Protein AF-A0A9D9G3R8-F1 (afdb_monomer_lite)

Foldseek 3Di:
DVVVVVVVVVVVVVVPVQVWAWAKEKEFADPPQQWKKKQFPPVSPQPIDIWGDDPRMTIDTDTGGNPGFKIWIGRPVCVVDPNLQLIKMATRHHFYKYAYSPVQDIDRTPDMDRVVVVVVVVVVVVVVVVPDD

Structure (mmCIF, N/CA/C/O backbone):
data_AF-A0A9D9G3R8-F1
#
_entry.id   AF-A0A9D9G3R8-F1
#
loop_
_atom_site.group_PDB
_atom_site.id
_atom_site.type_symbol
_atom_site.label_atom_id
_atom_site.label_alt_id
_atom_site.label_comp_id
_atom_site.label_asym_id
_atom_site.label_entity_id
_atom_site.label_seq_id
_atom_site.pdbx_PDB_ins_code
_atom_site.Cartn_x
_atom_site.Cartn_y
_atom_site.Cartn_z
_atom_site.occupancy
_atom_site.B_iso_or_equiv
_atom_site.auth_seq_id
_atom_site.auth_comp_id
_atom_site.auth_asym_id
_atom_site.auth_atom_id
_atom_site.pdbx_PDB_model_num
ATOM 1 N N . MET A 1 1 ? 11.534 -1.534 -51.361 1.00 48.97 1 MET A N 1
ATOM 2 C CA . MET A 1 1 ? 11.391 -0.443 -50.365 1.00 48.97 1 MET A CA 1
ATOM 3 C C . MET A 1 1 ? 10.245 -0.657 -49.366 1.00 48.97 1 MET A C 1
ATOM 5 O O . MET A 1 1 ? 10.495 -0.525 -48.179 1.00 48.97 1 MET A O 1
ATOM 9 N N . LYS A 1 2 ? 9.030 -1.073 -49.773 1.00 51.34 2 LYS A N 1
ATOM 10 C CA . LYS A 1 2 ? 7.887 -1.283 -48.845 1.00 51.34 2 LYS A CA 1
ATOM 11 C C . LYS A 1 2 ? 8.112 -2.339 -47.738 1.00 51.34 2 LYS A C 1
ATOM 13 O O . LYS A 1 2 ? 7.631 -2.165 -46.628 1.00 51.34 2 LYS A O 1
ATOM 18 N N . LYS A 1 3 ? 8.870 -3.411 -48.016 1.00 50.06 3 LYS A N 1
ATOM 19 C CA . LYS A 1 3 ? 9.124 -4.502 -47.050 1.00 50.06 3 LYS A CA 1
ATOM 20 C C . LYS A 1 3 ? 10.068 -4.111 -45.901 1.00 50.06 3 LYS A C 1
ATOM 22 O O . LYS A 1 3 ? 9.877 -4.582 -44.790 1.00 50.06 3 LYS A O 1
ATOM 27 N N . GLN A 1 4 ? 11.048 -3.238 -46.147 1.00 54.78 4 GLN A N 1
ATOM 28 C CA . GLN A 1 4 ? 12.002 -2.825 -45.108 1.00 54.78 4 GLN A CA 1
ATOM 29 C C . GLN A 1 4 ? 11.411 -1.804 -44.132 1.00 54.78 4 GLN A C 1
ATOM 31 O O . GLN A 1 4 ? 11.718 -1.863 -42.947 1.00 54.78 4 GLN A O 1
ATOM 36 N N . LEU A 1 5 ? 10.484 -0.956 -44.594 1.00 54.72 5 LEU A N 1
ATOM 37 C CA . LEU A 1 5 ? 9.725 -0.067 -43.710 1.00 54.72 5 LEU A CA 1
ATOM 38 C C . LEU A 1 5 ? 8.871 -0.867 -42.709 1.00 54.72 5 LEU A C 1
ATOM 40 O O . LEU A 1 5 ? 8.804 -0.521 -41.535 1.00 54.72 5 LEU A O 1
ATOM 44 N N . LEU A 1 6 ? 8.268 -1.972 -43.167 1.00 54.66 6 LEU A N 1
ATOM 45 C CA . LEU A 1 6 ? 7.434 -2.845 -42.337 1.00 54.66 6 LEU A CA 1
ATOM 46 C C . LEU A 1 6 ? 8.251 -3.569 -41.253 1.00 54.66 6 LEU A C 1
ATOM 48 O O . LEU A 1 6 ? 7.805 -3.671 -40.115 1.00 54.66 6 LEU A O 1
ATOM 52 N N . ILE A 1 7 ? 9.462 -4.026 -41.592 1.00 57.53 7 ILE A N 1
ATOM 53 C CA . ILE A 1 7 ? 10.380 -4.669 -40.638 1.00 57.53 7 ILE A CA 1
ATOM 54 C C . ILE A 1 7 ? 10.868 -3.659 -39.590 1.00 57.53 7 ILE A C 1
ATOM 56 O O . ILE A 1 7 ? 10.947 -3.992 -38.413 1.00 57.53 7 ILE A O 1
ATOM 60 N N . MET A 1 8 ? 11.126 -2.411 -39.989 1.00 53.19 8 MET A N 1
ATOM 61 C CA . MET A 1 8 ? 11.541 -1.350 -39.067 1.00 53.19 8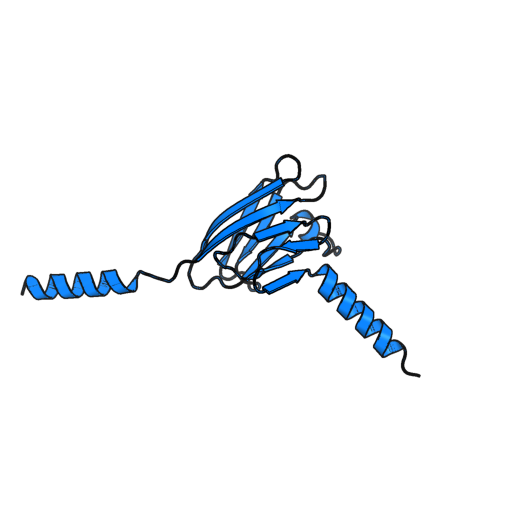 MET A CA 1
ATOM 62 C C . MET A 1 8 ? 10.403 -0.929 -38.115 1.00 53.19 8 MET A C 1
ATOM 64 O O . MET A 1 8 ? 10.643 -0.710 -36.931 1.00 53.19 8 MET A O 1
ATOM 68 N N . LEU A 1 9 ? 9.152 -0.909 -38.592 1.00 51.97 9 LEU A N 1
ATOM 69 C CA . LEU A 1 9 ? 7.953 -0.684 -37.767 1.00 51.97 9 LEU A CA 1
ATOM 70 C C . LEU A 1 9 ? 7.683 -1.831 -36.777 1.00 51.97 9 LEU A C 1
ATOM 72 O O . LEU A 1 9 ? 7.328 -1.571 -35.630 1.00 51.97 9 LEU A O 1
ATOM 76 N N . LEU A 1 10 ? 7.899 -3.086 -37.185 1.00 53.06 10 LEU A N 1
ATOM 77 C CA . LEU A 1 10 ? 7.805 -4.253 -36.296 1.00 53.06 10 LEU A CA 1
ATOM 78 C C . LEU A 1 10 ? 8.930 -4.271 -35.246 1.00 53.06 10 LEU A C 1
ATOM 80 O O . LEU A 1 10 ? 8.680 -4.618 -34.094 1.00 53.06 10 LEU A O 1
ATOM 84 N N . ALA A 1 11 ? 10.140 -3.839 -35.613 1.00 51.47 11 ALA A N 1
ATOM 85 C CA . ALA A 1 11 ? 11.257 -3.695 -34.681 1.00 51.47 11 ALA A CA 1
ATOM 86 C C . ALA A 1 11 ? 11.023 -2.568 -33.657 1.00 51.47 11 ALA A C 1
ATOM 88 O O . ALA A 1 11 ? 11.345 -2.749 -32.488 1.00 51.47 11 ALA A O 1
ATOM 89 N N . LEU A 1 12 ? 10.400 -1.445 -34.050 1.00 47.81 12 LEU A N 1
ATOM 90 C CA . LEU A 1 12 ? 9.995 -0.391 -33.106 1.00 47.81 12 LEU A CA 1
ATOM 91 C C . LEU A 1 12 ? 8.843 -0.828 -32.186 1.00 47.81 12 LEU A C 1
ATOM 93 O O . LEU A 1 12 ? 8.838 -0.470 -31.010 1.00 47.81 12 LEU A O 1
ATOM 97 N N . ALA A 1 13 ? 7.891 -1.623 -32.685 1.00 49.31 13 ALA A N 1
ATOM 98 C CA . ALA A 1 13 ? 6.796 -2.156 -31.871 1.00 49.31 13 ALA A CA 1
ATOM 99 C C . ALA A 1 13 ? 7.275 -3.181 -30.819 1.00 49.31 13 ALA A C 1
ATOM 101 O O . ALA A 1 13 ? 6.635 -3.339 -29.781 1.00 49.31 13 ALA A O 1
ATOM 102 N N . GLY A 1 14 ? 8.414 -3.843 -31.056 1.00 43.00 14 GLY A N 1
ATOM 103 C CA . GLY A 1 14 ? 9.006 -4.821 -30.136 1.00 43.00 14 GLY A CA 1
ATOM 104 C C . GLY A 1 14 ? 9.696 -4.224 -28.903 1.00 43.00 14 GLY A C 1
ATOM 105 O O . GLY A 1 14 ? 9.890 -4.935 -27.921 1.00 43.00 14 GLY A O 1
ATOM 106 N N . ILE A 1 15 ? 10.040 -2.930 -28.911 1.00 47.81 15 ILE A N 1
ATOM 107 C CA . ILE A 1 15 ? 10.784 -2.277 -27.812 1.00 47.81 15 ILE A CA 1
ATOM 108 C C . ILE A 1 15 ? 9.830 -1.709 -26.738 1.00 47.81 15 ILE A C 1
ATOM 110 O O . ILE A 1 15 ? 10.245 -1.389 -25.628 1.00 47.81 15 ILE A O 1
ATOM 114 N N . ALA A 1 16 ? 8.525 -1.637 -27.020 1.00 47.41 16 ALA A N 1
ATOM 115 C CA . ALA A 1 16 ? 7.523 -1.107 -26.092 1.00 47.41 16 ALA A CA 1
ATOM 116 C C . ALA A 1 16 ? 6.909 -2.160 -25.151 1.00 47.41 16 ALA A C 1
ATOM 118 O O . ALA A 1 16 ? 6.022 -1.833 -24.362 1.00 47.41 16 ALA A O 1
ATOM 119 N N . ALA A 1 17 ? 7.394 -3.405 -25.170 1.00 49.50 17 ALA A N 1
ATOM 120 C CA . ALA A 1 17 ? 7.137 -4.359 -24.095 1.00 49.50 17 ALA A CA 1
ATOM 121 C C . ALA A 1 17 ? 8.028 -4.019 -22.886 1.00 49.50 17 ALA A C 1
ATOM 123 O O . ALA A 1 17 ? 8.855 -4.817 -22.453 1.00 49.50 17 ALA A O 1
ATOM 124 N N . GLN A 1 18 ? 7.893 -2.800 -22.355 1.00 54.50 18 GLN A N 1
ATOM 125 C CA . GLN A 1 18 ? 8.419 -2.489 -21.031 1.00 54.50 18 GLN A CA 1
ATOM 126 C C . GLN A 1 18 ? 7.826 -3.525 -20.074 1.00 54.50 18 GLN A C 1
ATOM 128 O O . GLN A 1 18 ? 6.618 -3.764 -20.112 1.00 54.50 18 GLN A O 1
ATOM 133 N N . ALA A 1 19 ? 8.666 -4.186 -19.278 1.00 64.06 19 ALA A N 1
ATOM 134 C CA . ALA A 1 19 ? 8.246 -5.194 -18.312 1.00 64.06 19 ALA A CA 1
ATOM 135 C C . ALA A 1 19 ? 7.361 -4.534 -17.244 1.00 64.06 19 ALA A C 1
ATOM 137 O O . ALA A 1 19 ? 7.831 -4.087 -16.205 1.00 64.06 19 ALA A O 1
ATOM 138 N N . GLN A 1 20 ? 6.076 -4.386 -17.550 1.00 80.25 20 GLN A N 1
ATOM 139 C CA . GLN A 1 20 ? 5.100 -3.792 -16.660 1.00 80.25 20 GLN A CA 1
ATOM 140 C C . GLN A 1 20 ? 4.753 -4.792 -15.562 1.00 80.25 20 GLN A C 1
ATOM 142 O O . GLN A 1 20 ? 4.463 -5.961 -15.831 1.00 80.25 20 GLN A O 1
ATOM 147 N N . THR A 1 21 ? 4.725 -4.319 -14.322 1.00 85.56 21 THR A N 1
ATOM 148 C CA . THR A 1 21 ? 4.449 -5.173 -13.167 1.00 85.56 21 THR A CA 1
ATOM 149 C C . THR A 1 21 ? 2.991 -5.046 -12.764 1.00 85.56 21 THR A C 1
ATOM 151 O O . THR A 1 21 ? 2.530 -3.980 -12.361 1.00 85.56 21 THR A O 1
ATOM 154 N N . LYS A 1 22 ? 2.239 -6.144 -12.836 1.00 90.62 22 LYS A N 1
ATOM 155 C CA . LYS A 1 22 ? 0.863 -6.186 -12.332 1.00 90.62 22 LYS A CA 1
ATOM 156 C C . LYS A 1 22 ? 0.868 -6.449 -10.834 1.00 90.62 22 LYS A C 1
ATOM 158 O O . LYS A 1 22 ? 1.140 -7.570 -10.441 1.00 90.62 22 LYS A O 1
ATOM 163 N N . VAL A 1 23 ? 0.476 -5.474 -10.025 1.00 93.00 23 VAL A N 1
ATOM 164 C CA . VAL A 1 23 ? 0.362 -5.627 -8.569 1.00 93.00 23 VAL A CA 1
ATOM 165 C C . VAL A 1 23 ? -1.065 -5.980 -8.150 1.00 93.00 23 VAL A C 1
ATOM 167 O O . VAL A 1 23 ? -2.039 -5.517 -8.755 1.00 93.00 23 VAL A O 1
ATOM 170 N N . ASN A 1 24 ? -1.196 -6.791 -7.098 1.00 95.00 24 ASN A N 1
ATOM 171 C CA . ASN A 1 24 ? -2.471 -7.112 -6.455 1.00 95.00 24 ASN A CA 1
ATOM 172 C C . ASN A 1 24 ? -2.310 -7.076 -4.939 1.00 95.00 24 ASN A C 1
ATOM 174 O O . ASN A 1 24 ? -1.737 -7.986 -4.343 1.00 95.00 24 ASN A O 1
ATOM 178 N N . ILE A 1 25 ? -2.828 -6.017 -4.329 1.00 96.06 25 ILE A N 1
ATOM 179 C CA . ILE A 1 25 ? -2.680 -5.757 -2.906 1.00 96.06 25 ILE A CA 1
ATOM 180 C C . ILE A 1 25 ? -4.060 -5.616 -2.291 1.00 96.06 25 ILE A C 1
ATOM 182 O O . ILE A 1 25 ? -4.938 -4.924 -2.816 1.00 96.06 25 ILE A O 1
ATOM 186 N N . ARG A 1 26 ? -4.261 -6.259 -1.151 1.00 96.75 26 ARG A N 1
ATOM 187 C CA . ARG A 1 26 ? -5.457 -6.100 -0.326 1.00 96.75 26 ARG A CA 1
ATOM 188 C C . ARG A 1 26 ? -5.032 -5.810 1.093 1.00 96.75 26 ARG A C 1
ATOM 190 O O . ARG A 1 26 ? -3.938 -6.179 1.503 1.00 96.75 26 ARG A O 1
ATOM 197 N N . GLY A 1 27 ? -5.904 -5.173 1.855 1.00 95.00 27 GLY A N 1
ATOM 198 C CA . GLY A 1 27 ? -5.568 -4.948 3.243 1.00 95.00 27 GLY A CA 1
ATOM 199 C C . GLY A 1 27 ? -6.694 -4.475 4.126 1.00 95.00 27 GLY A C 1
ATOM 200 O O . GLY A 1 27 ? -7.783 -4.113 3.665 1.00 95.00 27 GLY A O 1
ATOM 201 N N . ASN A 1 28 ? -6.370 -4.464 5.412 1.00 93.81 28 ASN A N 1
ATOM 202 C CA . ASN A 1 28 ? -7.163 -3.855 6.463 1.00 93.81 28 ASN A CA 1
ATOM 203 C C . ASN A 1 28 ? -6.575 -2.482 6.809 1.00 93.81 28 ASN A C 1
ATOM 205 O O . ASN A 1 28 ? -5.369 -2.251 6.696 1.00 93.81 28 ASN A O 1
ATOM 209 N N . ALA A 1 29 ? -7.436 -1.553 7.204 1.00 90.81 29 ALA A N 1
ATOM 210 C CA . ALA A 1 29 ? -7.071 -0.221 7.657 1.00 90.81 29 ALA A CA 1
ATOM 211 C C . ALA A 1 29 ? -7.715 0.071 9.024 1.00 90.81 29 ALA A C 1
ATOM 213 O O . ALA A 1 29 ? -8.824 -0.409 9.287 1.00 90.81 29 ALA A O 1
ATOM 214 N N . PRO A 1 30 ? -7.066 0.888 9.875 1.00 86.62 30 PRO A N 1
ATOM 215 C CA . PRO A 1 30 ? -7.624 1.303 11.158 1.00 86.62 30 PRO A CA 1
ATOM 216 C C . PRO A 1 30 ? -9.002 1.963 11.039 1.00 86.62 30 PRO A C 1
ATOM 218 O O . PRO A 1 30 ? -9.358 2.568 10.021 1.00 86.62 30 PRO A O 1
ATOM 221 N N . LYS A 1 31 ? -9.787 1.879 12.119 1.00 86.56 31 LYS A N 1
ATOM 222 C CA . LYS A 1 31 ? -11.105 2.520 12.199 1.00 86.56 31 LYS A CA 1
ATOM 223 C C . LYS A 1 31 ? -10.971 4.030 11.975 1.00 86.56 31 LYS A C 1
ATOM 225 O O . LYS A 1 31 ? -10.097 4.667 12.545 1.00 86.56 31 LYS A O 1
ATOM 230 N N . GLY A 1 32 ? -11.865 4.595 11.165 1.00 84.94 32 GLY A N 1
ATOM 231 C CA . GLY A 1 32 ? -11.882 6.028 10.846 1.00 84.94 32 GLY A CA 1
ATOM 232 C C . GLY A 1 32 ? -11.110 6.403 9.577 1.00 84.94 32 GLY A C 1
ATOM 233 O O . GLY A 1 32 ? -11.442 7.411 8.956 1.00 84.94 32 GLY A O 1
ATOM 234 N N . ILE A 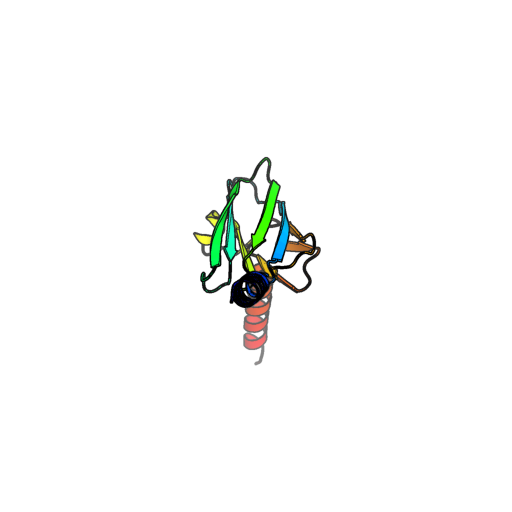1 33 ? -10.184 5.557 9.109 1.00 86.88 33 ILE A N 1
ATOM 235 C CA . ILE A 1 33 ? -9.438 5.809 7.873 1.00 86.88 33 ILE A CA 1
ATOM 236 C C . ILE A 1 33 ? -10.358 5.674 6.657 1.00 86.88 33 ILE A C 1
ATOM 238 O O . ILE A 1 33 ? -10.965 4.630 6.418 1.00 86.88 33 ILE A O 1
ATOM 242 N N . LYS A 1 34 ? -10.434 6.744 5.859 1.00 89.75 34 LYS A N 1
ATOM 243 C CA . LYS A 1 34 ? -11.236 6.796 4.623 1.00 89.75 34 LYS A CA 1
ATOM 244 C C . LYS A 1 34 ? -10.443 6.401 3.378 1.00 89.75 34 LYS A C 1
ATOM 246 O O . LYS A 1 34 ? -11.038 5.983 2.383 1.00 89.75 34 LYS A O 1
ATOM 251 N N . SER A 1 35 ? -9.119 6.525 3.426 1.00 91.00 35 SER A N 1
ATOM 252 C CA . SER A 1 35 ? -8.241 6.271 2.287 1.00 91.00 35 SER A CA 1
ATOM 253 C C . SER A 1 35 ? -6.844 5.819 2.699 1.00 91.00 35 SER A C 1
ATOM 255 O O . SER A 1 35 ? -6.268 6.354 3.649 1.00 91.00 35 SER A O 1
ATOM 257 N N . VAL A 1 36 ? -6.288 4.900 1.916 1.00 91.12 36 VAL A N 1
ATOM 258 C CA . VAL A 1 36 ? -4.886 4.470 1.965 1.00 91.12 36 VAL A CA 1
ATOM 259 C C . VAL A 1 36 ? -4.159 5.063 0.766 1.00 91.12 36 VAL A C 1
ATOM 261 O O . VAL A 1 36 ? -4.683 5.055 -0.347 1.00 91.12 36 VAL A O 1
ATOM 264 N N . PHE A 1 37 ? -2.968 5.595 1.000 1.00 90.56 37 PHE A N 1
ATOM 265 C CA . PHE A 1 37 ? -2.094 6.144 -0.024 1.00 90.56 37 PHE A CA 1
ATOM 266 C C . PHE A 1 37 ? -1.049 5.109 -0.414 1.00 90.56 37 PHE A C 1
ATOM 268 O O . PHE A 1 37 ? -0.489 4.438 0.452 1.00 90.56 37 PHE A O 1
ATOM 275 N N . ILE A 1 38 ? -0.806 4.998 -1.718 1.00 92.19 38 ILE A N 1
ATOM 276 C CA . ILE A 1 38 ? 0.253 4.182 -2.306 1.00 92.19 38 ILE A CA 1
ATOM 277 C C . ILE A 1 38 ? 1.195 5.128 -3.040 1.00 92.19 38 ILE A C 1
ATOM 279 O O . ILE A 1 38 ? 0.845 5.669 -4.088 1.00 92.19 38 ILE A O 1
ATOM 283 N N . ILE A 1 39 ? 2.375 5.344 -2.478 1.00 89.56 39 ILE A N 1
ATOM 284 C CA . ILE A 1 39 ? 3.443 6.145 -3.071 1.00 89.56 39 ILE A CA 1
ATOM 285 C C . ILE A 1 39 ? 4.377 5.181 -3.804 1.00 89.56 39 ILE A C 1
ATOM 287 O O . ILE A 1 39 ? 4.825 4.186 -3.230 1.00 89.56 39 ILE A O 1
ATOM 291 N N . LYS A 1 40 ? 4.616 5.437 -5.090 1.00 90.38 40 LYS A N 1
ATOM 292 C CA . LYS A 1 40 ? 5.470 4.605 -5.941 1.00 90.38 40 LYS A CA 1
ATOM 293 C C . LYS A 1 40 ? 6.876 5.168 -5.918 1.00 90.38 40 LYS A C 1
ATOM 295 O O . LYS A 1 40 ? 7.059 6.339 -6.252 1.00 90.38 40 LYS A O 1
ATOM 300 N N . ASN A 1 41 ? 7.826 4.301 -5.592 1.00 83.06 41 ASN A N 1
ATOM 301 C CA . ASN A 1 41 ? 9.199 4.649 -5.266 1.00 83.06 41 ASN A CA 1
ATOM 302 C C . ASN A 1 41 ? 9.270 5.631 -4.084 1.00 83.06 41 ASN A C 1
ATOM 304 O O . ASN A 1 41 ? 8.494 6.576 -3.951 1.00 83.06 41 ASN A O 1
ATOM 308 N N . MET A 1 42 ? 10.196 5.389 -3.162 1.00 73.19 42 MET A N 1
ATOM 309 C CA . MET A 1 42 ? 10.264 6.192 -1.937 1.00 73.19 42 MET A CA 1
ATOM 310 C C . MET A 1 42 ? 10.656 7.657 -2.207 1.00 73.19 42 MET A C 1
ATOM 312 O O . MET A 1 42 ? 10.355 8.532 -1.402 1.00 73.19 42 MET A O 1
ATOM 316 N N . ASP A 1 43 ? 11.288 7.917 -3.353 1.00 75.19 43 ASP A N 1
ATOM 317 C CA . ASP A 1 43 ? 11.644 9.247 -3.856 1.00 75.19 43 ASP A CA 1
ATOM 318 C C . ASP A 1 43 ? 10.472 9.988 -4.536 1.00 75.19 43 ASP A C 1
ATOM 320 O O . ASP A 1 43 ? 10.604 11.157 -4.892 1.00 75.19 43 ASP A O 1
ATOM 324 N N . GLY A 1 44 ? 9.319 9.329 -4.711 1.00 71.75 44 GLY A N 1
ATOM 325 C CA . GLY A 1 44 ? 8.123 9.894 -5.336 1.00 71.75 44 GLY A CA 1
ATOM 326 C C . GLY A 1 44 ? 8.145 9.941 -6.867 1.00 71.75 44 GLY A C 1
ATOM 327 O O . GLY A 1 44 ? 7.179 10.427 -7.458 1.00 71.75 44 GLY A O 1
ATOM 328 N N . SER A 1 45 ? 9.186 9.415 -7.520 1.00 75.12 45 SER A N 1
ATOM 329 C CA . SER A 1 45 ? 9.359 9.441 -8.984 1.00 75.12 45 SER A CA 1
ATOM 330 C C . SER A 1 45 ? 8.216 8.772 -9.762 1.00 75.12 45 SER A C 1
ATOM 332 O O . SER A 1 45 ? 7.886 9.203 -10.865 1.00 75.12 45 SER A O 1
ATOM 334 N N . GLY A 1 46 ? 7.538 7.779 -9.177 1.00 77.75 46 GLY A N 1
ATOM 335 C CA . GLY A 1 46 ? 6.383 7.112 -9.793 1.00 77.75 46 GLY A CA 1
ATOM 336 C C . GLY A 1 46 ? 5.032 7.785 -9.502 1.00 77.75 46 GLY A C 1
ATOM 337 O O . GLY A 1 46 ? 3.984 7.319 -9.965 1.00 77.75 46 GLY A O 1
ATOM 338 N N . GLY A 1 47 ? 5.024 8.859 -8.708 1.00 87.44 47 GLY A N 1
ATOM 339 C CA . GLY A 1 47 ? 3.821 9.515 -8.207 1.00 87.44 47 GLY A CA 1
ATOM 340 C C . GLY A 1 47 ? 3.103 8.711 -7.120 1.00 87.44 47 GLY A C 1
ATOM 341 O O . GLY A 1 47 ? 3.643 7.785 -6.515 1.00 87.44 47 GLY A O 1
ATOM 342 N N . SER A 1 48 ? 1.843 9.055 -6.862 1.00 89.50 48 SER A N 1
ATOM 343 C CA . SER A 1 48 ? 1.042 8.404 -5.823 1.00 89.50 48 SER A CA 1
ATOM 344 C C . SER A 1 48 ? -0.379 8.120 -6.285 1.00 89.50 48 SER A C 1
ATOM 346 O O . SER A 1 48 ? -0.904 8.776 -7.180 1.00 89.50 48 SER A O 1
ATOM 348 N N . ASP A 1 49 ? -0.985 7.105 -5.682 1.00 92.19 49 ASP A N 1
ATOM 349 C CA . ASP A 1 49 ? -2.398 6.785 -5.819 1.00 92.19 49 ASP A CA 1
ATOM 350 C C . ASP A 1 49 ? -3.074 6.832 -4.439 1.00 92.19 49 ASP A C 1
ATOM 352 O O . ASP A 1 49 ? -2.432 6.681 -3.398 1.00 92.19 49 ASP A O 1
ATOM 356 N N . SER A 1 50 ? -4.397 7.001 -4.433 1.00 91.44 50 SER A N 1
ATOM 357 C CA . SER A 1 50 ? -5.223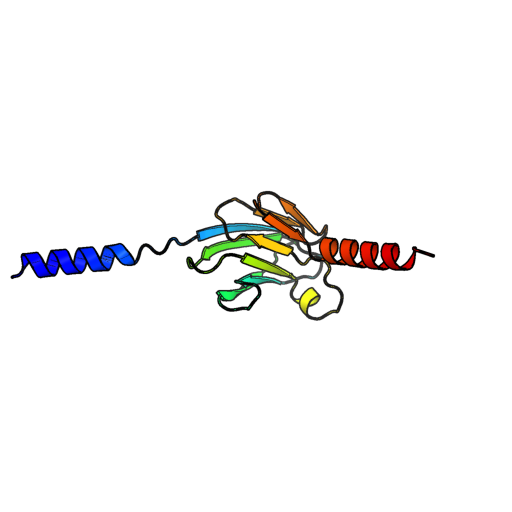 6.914 -3.228 1.00 91.44 50 SER A CA 1
ATOM 358 C C . SER A 1 50 ? -6.352 5.915 -3.443 1.00 91.44 50 SER A C 1
ATOM 360 O O . SER A 1 50 ? -7.055 5.953 -4.455 1.00 91.44 50 SER A O 1
ATOM 362 N N . VAL A 1 51 ? -6.534 5.013 -2.484 1.00 94.50 51 VAL A N 1
ATOM 363 C CA . VAL A 1 51 ? -7.543 3.956 -2.521 1.00 94.50 51 VAL A CA 1
ATOM 364 C C . VAL A 1 51 ? -8.527 4.168 -1.387 1.00 94.50 51 VAL A C 1
ATOM 366 O O . VAL A 1 51 ? -8.142 4.309 -0.228 1.00 94.50 51 VAL A O 1
ATOM 369 N N . LYS A 1 52 ? -9.823 4.156 -1.711 1.00 94.62 52 LYS A N 1
ATOM 370 C CA . LYS A 1 52 ? -10.889 4.270 -0.711 1.00 94.62 52 LYS A CA 1
ATOM 371 C C . LYS A 1 52 ? -10.956 3.016 0.158 1.00 94.62 52 LYS A C 1
ATOM 373 O O . LYS A 1 52 ? -10.991 1.897 -0.352 1.00 94.62 52 LYS A O 1
ATOM 378 N N . VAL A 1 53 ? -11.085 3.226 1.461 1.00 94.62 53 VAL A N 1
ATOM 379 C CA . VAL A 1 53 ? -11.364 2.171 2.437 1.00 94.62 53 VAL A CA 1
ATOM 380 C C . VAL A 1 53 ? -12.876 2.006 2.565 1.00 94.62 53 VAL A C 1
ATOM 382 O O . VAL A 1 53 ? -13.612 2.977 2.744 1.00 94.62 53 VAL A O 1
ATOM 385 N N . LYS A 1 54 ? -13.363 0.766 2.493 1.00 94.81 54 LYS A N 1
ATOM 386 C CA . LYS A 1 54 ? -14.769 0.413 2.725 1.00 94.81 54 LYS A CA 1
ATOM 387 C C . LYS A 1 54 ? -14.846 -0.628 3.832 1.00 94.81 54 LYS A C 1
ATOM 389 O O . LYS A 1 54 ? -14.291 -1.712 3.696 1.00 94.81 54 LYS A O 1
ATOM 394 N N . ARG A 1 55 ? -15.557 -0.304 4.920 1.00 93.25 55 ARG A N 1
ATOM 395 C CA . ARG A 1 55 ? -15.716 -1.186 6.097 1.00 93.25 55 ARG A CA 1
ATOM 396 C C . ARG A 1 55 ? -14.367 -1.708 6.624 1.00 93.25 55 ARG A C 1
ATOM 398 O O . ARG A 1 55 ? -14.216 -2.896 6.875 1.00 93.25 55 ARG A O 1
ATOM 405 N N . GLY A 1 56 ? -13.374 -0.820 6.713 1.00 91.50 56 GLY A N 1
ATOM 406 C CA . GLY A 1 56 ? -12.021 -1.158 7.169 1.00 91.50 56 GLY A CA 1
ATOM 407 C C . GLY A 1 56 ? -11.169 -1.943 6.167 1.00 91.50 56 GLY A C 1
ATOM 408 O O . GLY A 1 56 ? -10.033 -2.250 6.487 1.00 91.50 56 GLY A O 1
ATOM 409 N N . LYS A 1 57 ? -11.667 -2.248 4.961 1.00 95.81 57 LYS A N 1
ATOM 410 C CA . LYS A 1 57 ? -10.934 -3.005 3.935 1.00 95.81 57 LYS A CA 1
ATOM 411 C C . LYS A 1 57 ? -10.630 -2.158 2.707 1.00 95.81 57 LYS A C 1
ATOM 413 O O . LYS A 1 57 ? -11.401 -1.261 2.355 1.00 95.81 57 LYS A O 1
ATOM 418 N N . TRP A 1 58 ? -9.537 -2.468 2.024 1.00 95.94 58 TRP A N 1
ATOM 419 C CA . TRP A 1 58 ? -9.121 -1.800 0.793 1.00 95.94 58 TRP A CA 1
ATOM 420 C C . TRP A 1 58 ? -8.448 -2.777 -0.176 1.00 95.94 58 TRP A C 1
ATOM 422 O O . TRP A 1 58 ? -8.063 -3.889 0.193 1.00 95.94 58 TRP A O 1
ATOM 432 N N . LYS A 1 59 ? -8.370 -2.375 -1.447 1.00 97.12 59 LYS A N 1
ATOM 433 C CA . LYS A 1 59 ? -7.824 -3.186 -2.536 1.00 97.12 59 LYS A CA 1
ATOM 434 C C . LYS A 1 59 ? -7.187 -2.293 -3.595 1.00 97.12 59 LYS A C 1
ATOM 436 O O . LYS A 1 59 ? -7.802 -1.319 -4.020 1.00 97.12 59 LYS A O 1
ATOM 441 N N . TYR A 1 60 ? -5.997 -2.666 -4.041 1.00 96.56 60 TYR A N 1
ATOM 442 C CA . TYR A 1 60 ? -5.236 -1.996 -5.082 1.00 96.56 60 TYR A CA 1
ATOM 443 C C . TYR A 1 60 ? -4.769 -3.022 -6.115 1.00 96.56 60 TYR A C 1
ATOM 445 O O . TYR A 1 60 ? -3.955 -3.893 -5.824 1.00 96.56 60 TYR A O 1
ATOM 453 N N . GLU A 1 61 ? -5.312 -2.928 -7.323 1.00 96.06 61 GLU A N 1
ATOM 454 C CA . GLU A 1 61 ? -4.885 -3.724 -8.472 1.00 96.06 61 GLU A CA 1
ATOM 455 C C . GLU A 1 61 ? -4.507 -2.757 -9.586 1.00 96.06 61 GLU A C 1
ATOM 457 O O . GLU A 1 61 ? -5.335 -1.949 -10.014 1.00 96.06 61 GLU A O 1
ATOM 462 N N . LYS A 1 62 ? -3.250 -2.806 -10.025 1.00 94.06 62 LYS A N 1
ATOM 463 C CA . LYS A 1 62 ? -2.748 -1.898 -11.056 1.00 94.06 62 LYS A CA 1
ATOM 464 C C . LYS A 1 62 ? -1.611 -2.542 -11.830 1.00 94.06 62 LYS A C 1
ATOM 466 O O . LYS A 1 62 ? -0.840 -3.320 -11.281 1.00 94.06 62 LYS A O 1
ATOM 471 N N . THR A 1 63 ? -1.503 -2.193 -13.102 1.00 93.25 63 THR A N 1
ATOM 472 C CA . THR A 1 63 ? -0.299 -2.448 -13.887 1.00 93.25 63 THR A CA 1
ATOM 473 C C . THR A 1 63 ? 0.601 -1.229 -13.757 1.00 93.25 63 THR A C 1
ATOM 475 O O . THR A 1 63 ? 0.197 -0.120 -14.110 1.00 93.25 63 THR A O 1
ATOM 478 N N . LEU A 1 64 ? 1.775 -1.423 -13.171 1.00 90.88 64 LEU A N 1
ATOM 479 C CA . LEU A 1 64 ? 2.748 -0.376 -12.916 1.00 90.88 64 LEU A CA 1
ATOM 480 C C . LEU A 1 64 ? 3.802 -0.330 -14.030 1.00 90.88 64 LEU A C 1
ATOM 482 O O . LEU A 1 64 ? 4.125 -1.373 -14.608 1.00 90.88 64 LEU A O 1
ATOM 486 N N . PRO A 1 65 ? 4.341 0.864 -14.319 1.00 88.06 65 PRO A N 1
ATOM 487 C CA . PRO A 1 65 ? 5.536 1.022 -15.139 1.00 88.06 65 PRO A CA 1
ATOM 488 C C . PRO A 1 65 ? 6.722 0.191 -14.624 1.00 88.06 65 PRO A C 1
ATOM 490 O O . PRO A 1 65 ? 6.799 -0.124 -13.435 1.00 88.06 65 PRO A O 1
ATOM 493 N N . ALA A 1 66 ? 7.640 -0.162 -15.525 1.00 84.31 66 ALA A N 1
ATOM 494 C CA . ALA A 1 66 ? 8.775 -1.042 -15.229 1.00 84.31 66 ALA A CA 1
ATOM 495 C C . ALA A 1 66 ? 9.786 -0.442 -14.232 1.00 84.31 66 ALA A C 1
ATOM 497 O O . ALA A 1 66 ? 10.503 -1.178 -13.560 1.00 84.31 66 ALA A O 1
ATOM 498 N N . ASP A 1 67 ? 9.836 0.884 -14.141 1.00 85.69 67 ASP A N 1
ATOM 499 C CA . ASP A 1 67 ? 10.689 1.684 -13.256 1.00 85.69 67 ASP A CA 1
ATOM 500 C C . ASP A 1 67 ? 10.111 1.855 -11.837 1.00 85.69 67 ASP A C 1
ATOM 502 O O . ASP A 1 67 ? 10.733 2.470 -10.968 1.00 85.69 67 ASP A O 1
ATOM 506 N N . VAL A 1 68 ? 8.926 1.299 -11.563 1.00 87.69 68 VAL A N 1
ATOM 507 C CA . VAL A 1 68 ? 8.378 1.241 -10.205 1.00 87.69 68 VAL A CA 1
ATOM 508 C C . VAL A 1 68 ? 8.800 -0.063 -9.544 1.00 87.69 68 VAL A C 1
ATOM 510 O O . VAL A 1 68 ? 8.317 -1.140 -9.890 1.00 87.69 68 VAL A O 1
ATOM 513 N N . HIS A 1 69 ? 9.670 0.045 -8.542 1.00 86.62 69 HIS A N 1
ATOM 514 C CA . HIS A 1 69 ? 10.257 -1.115 -7.865 1.00 86.62 69 HIS A CA 1
ATOM 515 C C . HIS A 1 69 ? 9.759 -1.291 -6.434 1.00 86.62 69 HIS A C 1
ATOM 517 O O . HIS A 1 69 ? 9.734 -2.408 -5.918 1.00 86.62 69 HIS A O 1
ATOM 523 N N . THR A 1 70 ? 9.349 -0.201 -5.784 1.00 89.62 70 THR A N 1
ATOM 524 C CA . THR A 1 70 ? 8.892 -0.216 -4.391 1.00 89.62 70 THR A CA 1
ATOM 525 C C . THR A 1 70 ? 7.584 0.540 -4.240 1.00 89.62 70 THR A C 1
ATOM 527 O O . THR A 1 70 ? 7.321 1.521 -4.940 1.00 89.62 70 THR A O 1
ATOM 530 N N . LEU A 1 71 ? 6.753 0.073 -3.312 1.00 90.50 71 LEU A N 1
ATOM 531 C CA . LEU A 1 71 ? 5.501 0.711 -2.940 1.00 90.50 71 LEU A CA 1
ATOM 532 C C . LEU A 1 71 ? 5.518 1.021 -1.455 1.00 90.50 71 LEU A C 1
ATOM 534 O O . LEU A 1 71 ? 5.719 0.137 -0.624 1.00 90.50 71 LEU A O 1
ATOM 538 N N . TYR A 1 72 ? 5.257 2.280 -1.142 1.00 88.62 72 TYR A N 1
ATOM 539 C CA . TYR A 1 72 ? 5.118 2.778 0.210 1.00 88.62 72 TYR A CA 1
ATOM 540 C C . TYR A 1 72 ? 3.644 3.039 0.499 1.00 88.62 72 TYR A C 1
ATOM 542 O O . TYR A 1 72 ? 2.977 3.797 -0.206 1.00 88.62 72 TYR A O 1
ATOM 550 N N . ILE A 1 73 ? 3.121 2.372 1.519 1.00 90.62 73 ILE A N 1
ATOM 551 C CA . ILE A 1 73 ? 1.692 2.244 1.774 1.00 90.62 73 ILE A CA 1
ATOM 552 C C . ILE A 1 73 ? 1.400 2.780 3.169 1.00 90.62 73 ILE A C 1
ATOM 554 O O . ILE A 1 73 ? 1.940 2.289 4.161 1.00 90.62 73 ILE A O 1
ATOM 558 N N . ALA A 1 74 ? 0.539 3.795 3.238 1.00 86.31 74 ALA A N 1
ATOM 559 C CA . ALA A 1 74 ? 0.226 4.488 4.482 1.00 86.31 74 ALA A CA 1
ATOM 560 C C . ALA A 1 74 ? -1.244 4.943 4.544 1.00 86.31 74 ALA A C 1
ATOM 562 O O . ALA A 1 74 ? -1.798 5.404 3.540 1.00 86.31 74 ALA A O 1
ATOM 563 N N . PRO A 1 75 ? -1.895 4.904 5.718 1.00 82.38 75 PRO A N 1
ATOM 564 C CA . PRO A 1 75 ? -3.097 5.685 5.976 1.00 82.38 75 PRO A CA 1
ATOM 565 C C . PRO A 1 75 ? -2.774 7.177 5.840 1.00 82.38 75 PRO A C 1
ATOM 567 O O . PRO A 1 75 ? -1.769 7.643 6.371 1.00 82.38 75 PRO A O 1
ATOM 570 N N . PHE A 1 76 ? -3.635 7.949 5.170 1.00 66.88 76 PHE A N 1
ATOM 571 C CA . PHE A 1 76 ? -3.398 9.387 4.955 1.00 66.88 76 PHE A CA 1
ATOM 572 C C . PHE A 1 76 ? -3.135 10.167 6.248 1.00 66.88 76 PHE A C 1
ATOM 574 O O . PHE A 1 76 ? -2.309 11.074 6.283 1.00 66.88 76 PHE A O 1
ATOM 581 N N . GLU A 1 77 ? -3.850 9.814 7.315 1.00 63.03 77 GLU A N 1
ATOM 582 C CA . GLU A 1 77 ? -3.746 10.496 8.605 1.00 63.03 77 GLU A CA 1
ATOM 583 C C . GLU A 1 77 ? -2.426 10.174 9.322 1.00 63.03 77 GLU A C 1
ATOM 585 O O . GLU A 1 77 ? -1.874 11.052 9.982 1.00 63.03 77 GLU A O 1
ATOM 590 N N . SER A 1 78 ? -1.853 8.985 9.095 1.00 61.22 78 SER A N 1
ATOM 591 C CA . SER A 1 78 ? -0.529 8.602 9.610 1.00 61.22 78 SER A CA 1
ATOM 592 C C . SER A 1 78 ? 0.622 9.353 8.932 1.00 61.22 78 SER A C 1
ATOM 594 O O . SER A 1 78 ? 1.720 9.385 9.471 1.00 61.22 78 SER A O 1
ATOM 596 N N . LEU A 1 79 ? 0.397 9.969 7.763 1.00 60.25 79 LEU A N 1
ATOM 597 C CA . LEU A 1 79 ? 1.388 10.846 7.121 1.00 60.25 79 LEU A CA 1
ATOM 598 C C . LEU A 1 79 ? 1.414 12.258 7.729 1.00 60.25 79 LEU A C 1
ATOM 600 O O . LEU A 1 79 ? 2.361 12.999 7.491 1.00 60.25 79 LEU A O 1
ATOM 604 N N . LYS A 1 80 ? 0.370 12.648 8.476 1.00 58.50 80 LYS A N 1
ATOM 605 C CA . LYS A 1 80 ? 0.230 13.988 9.074 1.00 58.50 80 LYS A CA 1
ATOM 606 C C . LYS A 1 80 ? 0.641 14.058 10.543 1.00 58.50 80 LYS A C 1
ATOM 608 O O . LYS A 1 80 ? 0.778 15.155 11.073 1.00 58.50 80 LYS A O 1
ATOM 613 N N . GLN A 1 81 ? 0.778 12.917 11.209 1.00 52.47 81 GLN A N 1
ATOM 614 C CA . GLN A 1 81 ? 1.177 12.826 12.611 1.00 52.47 81 GLN A CA 1
ATOM 615 C C . GLN A 1 81 ? 2.559 12.170 12.701 1.00 52.47 81 GLN A C 1
ATOM 617 O O . GLN A 1 81 ? 2.863 11.284 11.909 1.00 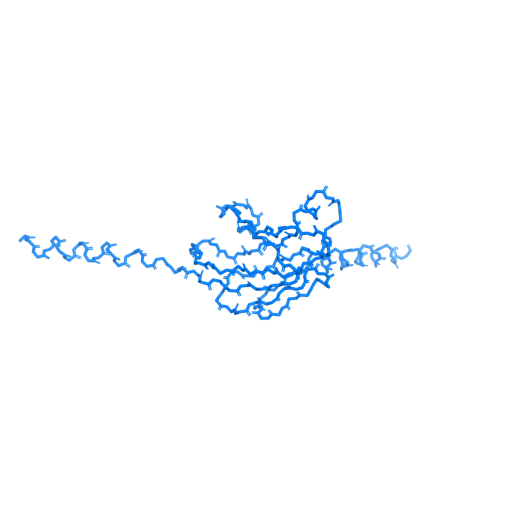52.47 81 GLN A O 1
ATOM 622 N N . ASP A 1 82 ? 3.358 12.510 13.718 1.00 51.78 82 ASP A N 1
ATOM 623 C CA . ASP A 1 82 ? 4.632 11.824 14.034 1.00 51.78 82 ASP A CA 1
ATOM 624 C C . ASP A 1 82 ? 4.467 10.318 14.332 1.00 51.78 82 ASP A C 1
ATOM 626 O O . ASP A 1 82 ? 5.431 9.571 14.511 1.00 51.78 82 ASP A O 1
ATOM 630 N N . ASN A 1 83 ? 3.226 9.836 14.367 1.00 54.25 83 ASN A N 1
ATOM 631 C CA . ASN A 1 83 ? 2.888 8.449 14.585 1.00 54.25 83 ASN A CA 1
ATOM 632 C C . ASN A 1 83 ? 2.948 7.664 13.263 1.00 54.25 83 ASN A C 1
ATOM 634 O O . ASN A 1 83 ? 1.932 7.408 12.619 1.00 54.25 83 ASN A O 1
ATOM 638 N N . LYS A 1 84 ? 4.152 7.214 12.890 1.00 59.62 84 LYS A N 1
ATOM 639 C CA . LYS A 1 84 ? 4.420 6.352 11.715 1.00 59.62 84 LYS A CA 1
ATOM 640 C C . LYS A 1 84 ? 3.862 4.918 11.841 1.00 59.62 84 LYS A C 1
ATOM 642 O O . LYS A 1 84 ? 4.319 4.003 11.154 1.00 59.62 84 LYS A O 1
ATOM 647 N N . LYS A 1 85 ? 2.900 4.682 12.741 1.00 62.25 85 LYS A N 1
ATOM 648 C CA . LYS A 1 85 ? 2.228 3.385 12.885 1.00 62.25 85 LYS A CA 1
ATOM 649 C C . LYS A 1 85 ? 1.372 3.096 11.653 1.00 62.25 85 LYS A C 1
ATOM 651 O O . LYS A 1 85 ? 0.663 3.969 11.150 1.00 62.25 85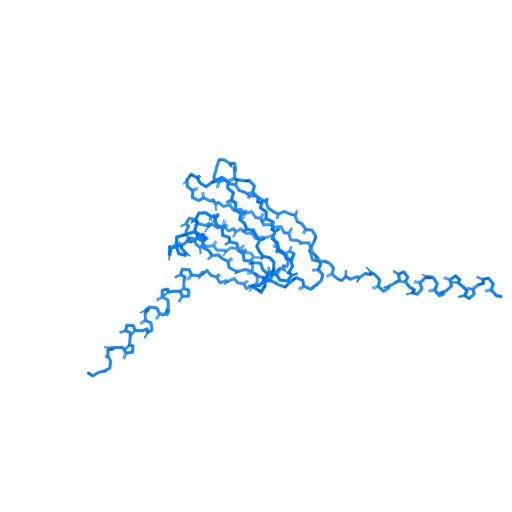 LYS A O 1
ATOM 656 N N . GLY A 1 86 ? 1.436 1.847 11.197 1.00 67.81 86 GLY A N 1
ATOM 657 C CA . GLY A 1 86 ? 0.685 1.385 10.034 1.00 67.81 86 GLY A CA 1
ATOM 658 C C . GLY A 1 86 ? 1.276 1.848 8.706 1.00 67.81 86 GLY A C 1
ATOM 659 O O . GLY A 1 86 ? 0.530 2.013 7.752 1.00 67.81 86 GLY A O 1
ATOM 660 N N . VAL A 1 87 ? 2.588 2.087 8.637 1.00 80.19 87 VAL A N 1
ATOM 661 C CA . VAL A 1 87 ? 3.274 2.358 7.372 1.00 80.19 87 VAL A CA 1
ATOM 662 C C . VAL A 1 87 ? 4.114 1.160 6.956 1.00 80.19 87 VAL A C 1
ATOM 664 O O . VAL A 1 87 ? 4.883 0.617 7.754 1.00 80.19 87 VAL A O 1
ATOM 667 N N . VAL A 1 88 ? 3.965 0.767 5.696 1.00 86.81 88 VAL A N 1
ATOM 668 C CA . VAL A 1 88 ? 4.567 -0.434 5.126 1.00 86.81 88 VAL A CA 1
ATOM 669 C C . VAL A 1 88 ? 5.242 -0.100 3.804 1.00 86.81 88 VAL A C 1
ATOM 671 O O . VAL A 1 88 ? 4.650 0.556 2.952 1.00 86.81 88 VAL A O 1
ATOM 674 N N . THR A 1 89 ? 6.442 -0.630 3.603 1.00 88.50 89 THR A N 1
ATOM 675 C CA . THR A 1 89 ? 7.118 -0.662 2.307 1.00 88.50 89 THR A CA 1
ATOM 676 C C . THR A 1 89 ? 7.142 -2.096 1.795 1.00 88.50 89 THR A C 1
ATOM 678 O O . THR A 1 89 ? 7.539 -3.006 2.522 1.00 88.50 89 THR A O 1
ATOM 681 N N . ILE A 1 90 ? 6.739 -2.312 0.545 1.00 89.50 90 ILE A N 1
ATOM 682 C CA . ILE A 1 90 ? 6.844 -3.605 -0.143 1.00 89.50 90 ILE A CA 1
ATOM 683 C C . ILE A 1 90 ? 7.533 -3.442 -1.498 1.00 89.50 90 ILE A C 1
ATOM 685 O O . ILE A 1 90 ? 7.595 -2.339 -2.047 1.00 89.50 90 ILE A O 1
ATOM 689 N N . MET A 1 91 ? 7.995 -4.550 -2.070 1.00 89.25 91 MET A N 1
ATOM 690 C CA . MET A 1 91 ? 8.380 -4.598 -3.480 1.00 89.25 91 MET A CA 1
ATOM 691 C C . MET A 1 91 ? 7.144 -4.509 -4.379 1.00 89.25 91 MET A C 1
ATOM 693 O O . MET A 1 91 ? 6.091 -5.068 -4.076 1.00 89.25 91 MET A O 1
ATOM 697 N N . ALA A 1 92 ? 7.278 -3.816 -5.506 1.00 89.38 92 ALA A N 1
ATOM 698 C CA . ALA A 1 92 ? 6.302 -3.885 -6.579 1.00 89.38 92 ALA A CA 1
ATOM 699 C C . ALA A 1 92 ? 6.524 -5.194 -7.348 1.00 89.38 92 ALA A C 1
ATOM 701 O O . ALA A 1 92 ? 7.433 -5.290 -8.171 1.00 89.38 92 ALA A O 1
ATOM 702 N N . ASP A 1 93 ? 5.712 -6.212 -7.070 1.00 87.62 93 ASP A N 1
ATOM 703 C CA . ASP A 1 93 ? 5.735 -7.484 -7.792 1.00 87.62 93 ASP A CA 1
ATOM 704 C C . ASP A 1 93 ? 4.319 -8.028 -8.044 1.00 87.62 93 ASP A C 1
ATOM 706 O O . ASP A 1 93 ? 3.308 -7.423 -7.677 1.00 87.62 93 ASP A O 1
ATOM 710 N N . SER A 1 94 ? 4.238 -9.157 -8.750 1.00 87.56 94 SER A N 1
ATOM 711 C CA . SER A 1 94 ? 2.963 -9.777 -9.105 1.00 87.56 94 SER A CA 1
ATOM 712 C C . SER A 1 94 ? 2.407 -10.741 -8.069 1.00 87.56 94 SER A C 1
ATOM 714 O O . SER A 1 94 ? 1.406 -11.409 -8.345 1.00 87.56 94 SER A O 1
ATOM 716 N N . ILE A 1 95 ? 3.044 -10.862 -6.905 1.00 89.75 95 ILE A N 1
ATOM 717 C CA . ILE A 1 95 ? 2.596 -11.784 -5.875 1.00 89.75 95 ILE A CA 1
ATOM 718 C C . ILE A 1 95 ? 1.433 -11.133 -5.119 1.00 89.75 95 ILE A C 1
ATOM 720 O O . ILE A 1 95 ? 1.539 -9.992 -4.660 1.00 89.75 95 ILE A O 1
ATOM 724 N N . PRO A 1 96 ? 0.292 -11.836 -4.984 1.00 92.94 96 PRO A N 1
ATOM 725 C CA . PRO A 1 96 ? -0.810 -11.352 -4.171 1.00 92.94 96 PRO A CA 1
ATOM 726 C C . PRO A 1 96 ? -0.337 -11.040 -2.751 1.00 92.94 96 PRO A C 1
ATOM 728 O O . PRO A 1 96 ? 0.120 -11.928 -2.033 1.00 92.94 96 PRO A O 1
ATOM 731 N N . THR A 1 97 ? -0.462 -9.775 -2.365 1.00 93.81 97 THR A N 1
ATOM 732 C CA . THR A 1 97 ? 0.022 -9.277 -1.079 1.00 93.81 97 THR A CA 1
ATOM 733 C C . THR A 1 97 ? -1.152 -8.853 -0.203 1.00 93.81 97 THR A C 1
ATOM 735 O O . THR A 1 97 ? -2.049 -8.125 -0.639 1.00 93.81 97 THR A O 1
ATOM 738 N N . GLU A 1 98 ? -1.136 -9.285 1.054 1.00 94.75 98 GLU A N 1
ATOM 739 C CA . GLU A 1 98 ? -2.074 -8.849 2.086 1.00 94.75 98 GLU A CA 1
ATOM 740 C C . GLU A 1 98 ? -1.354 -7.983 3.116 1.00 94.75 98 GLU A C 1
ATOM 742 O O . GLU A 1 98 ? -0.285 -8.349 3.604 1.00 94.75 98 GLU A O 1
ATOM 747 N N . ILE A 1 99 ? -1.943 -6.836 3.447 1.00 92.62 99 ILE A N 1
ATOM 748 C CA . ILE A 1 99 ? -1.373 -5.875 4.392 1.00 92.62 99 ILE A CA 1
ATOM 749 C C . ILE A 1 99 ? -2.383 -5.569 5.487 1.00 92.62 99 ILE A C 1
ATOM 751 O O . ILE A 1 99 ? -3.483 -5.083 5.217 1.00 92.62 99 ILE A O 1
ATOM 755 N N . ASP A 1 100 ? -1.989 -5.777 6.736 1.00 90.56 100 ASP A N 1
ATOM 756 C CA . ASP A 1 100 ? -2.742 -5.292 7.879 1.00 90.56 100 ASP A CA 1
ATOM 757 C C . ASP A 1 100 ? -2.081 -4.027 8.434 1.00 90.56 100 ASP A C 1
ATOM 759 O O . ASP A 1 100 ? -1.048 -4.083 9.097 1.00 90.56 100 ASP A O 1
ATOM 763 N N . LEU A 1 101 ? -2.670 -2.860 8.156 1.00 87.19 101 LEU A N 1
ATOM 764 C CA . LEU A 1 101 ? -2.151 -1.579 8.652 1.00 87.19 101 LEU A CA 1
ATOM 765 C C . LEU A 1 101 ? -2.503 -1.331 10.132 1.00 87.19 101 LEU A C 1
ATOM 767 O O . LEU A 1 101 ? -2.038 -0.346 10.702 1.00 87.19 101 LEU A O 1
ATOM 771 N N . ILE A 1 102 ? -3.336 -2.179 10.748 1.00 84.25 102 ILE A N 1
ATOM 772 C CA . ILE A 1 102 ? -3.667 -2.135 12.180 1.00 84.25 102 ILE A CA 1
ATOM 773 C C . ILE A 1 102 ? -2.538 -2.803 12.963 1.00 84.25 102 ILE A C 1
ATOM 775 O O . ILE A 1 102 ? -2.010 -2.222 13.911 1.00 84.25 102 ILE A O 1
ATOM 779 N N . GLU A 1 103 ? -2.155 -4.004 12.532 1.00 81.88 103 GLU A N 1
ATOM 780 C CA . GLU A 1 103 ? -1.112 -4.810 13.175 1.00 81.88 103 GLU A CA 1
ATOM 781 C C . GLU A 1 103 ? 0.295 -4.513 12.634 1.00 81.88 103 GLU A C 1
ATOM 783 O O . GLU A 1 103 ? 1.290 -4.857 13.266 1.00 81.88 103 GLU A O 1
ATOM 788 N N . GLY A 1 104 ? 0.395 -3.858 11.474 1.00 79.12 104 GLY A N 1
ATOM 789 C CA . GLY A 1 104 ? 1.663 -3.613 10.789 1.00 79.12 104 GLY A CA 1
ATOM 790 C C . GLY A 1 104 ? 2.249 -4.874 10.148 1.00 79.12 104 GLY A C 1
ATOM 791 O O . GLY A 1 104 ? 3.469 -5.007 10.066 1.00 79.12 104 GLY A O 1
ATOM 792 N N . THR A 1 105 ? 1.406 -5.813 9.716 1.00 84.88 105 THR A N 1
ATOM 793 C CA . THR A 1 105 ? 1.841 -7.099 9.153 1.00 84.88 105 THR A CA 1
ATOM 794 C C . THR A 1 105 ? 1.675 -7.140 7.637 1.00 84.88 105 THR A C 1
ATOM 796 O O . THR A 1 105 ? 0.799 -6.490 7.062 1.00 84.88 105 THR A O 1
ATOM 799 N N . VAL A 1 106 ? 2.539 -7.914 6.976 1.00 89.31 106 VAL A N 1
ATOM 800 C CA . VAL A 1 106 ? 2.523 -8.125 5.524 1.00 89.31 106 VAL A CA 1
ATOM 801 C C . VAL A 1 106 ? 2.657 -9.612 5.233 1.00 89.31 106 VAL A C 1
ATOM 803 O O . VAL A 1 106 ? 3.496 -10.291 5.823 1.00 89.31 106 VAL A O 1
ATOM 806 N N . LYS A 1 107 ? 1.844 -10.120 4.308 1.00 89.69 107 LYS A N 1
ATOM 807 C CA . LYS A 1 107 ? 1.905 -11.498 3.810 1.00 89.69 107 LYS A CA 1
ATOM 808 C C . LYS A 1 107 ? 1.966 -11.495 2.292 1.00 89.69 107 LYS A C 1
ATOM 810 O O . LYS A 1 107 ? 1.300 -10.689 1.652 1.00 89.69 107 LYS A O 1
ATOM 815 N N . GLY A 1 108 ? 2.734 -12.420 1.723 1.00 84.50 108 GLY A N 1
ATOM 816 C CA . GLY A 1 108 ? 2.816 -12.597 0.271 1.00 84.50 108 GLY A CA 1
ATOM 817 C C . GLY A 1 108 ? 3.750 -11.625 -0.455 1.00 84.50 108 GLY A C 1
ATOM 818 O O . GLY A 1 108 ? 3.792 -11.660 -1.673 1.00 84.50 108 GLY A O 1
ATOM 819 N N . SER A 1 109 ? 4.539 -10.808 0.250 1.00 79.69 109 SER A N 1
ATOM 820 C CA . SER A 1 109 ? 5.608 -10.016 -0.377 1.00 79.69 109 SER A CA 1
ATOM 821 C C . SER A 1 109 ? 6.956 -10.731 -0.254 1.00 79.69 109 SER A C 1
ATOM 823 O O . SER A 1 109 ? 7.281 -11.245 0.817 1.00 79.69 109 SER A O 1
ATOM 825 N N . LYS A 1 110 ? 7.770 -10.727 -1.321 1.00 72.88 110 LYS A N 1
ATOM 826 C CA . LYS A 1 110 ? 9.157 -11.240 -1.286 1.00 72.88 110 LYS A CA 1
ATOM 827 C C . LYS A 1 110 ? 10.061 -10.447 -0.348 1.00 72.88 110 LYS A C 1
ATOM 829 O O . LYS A 1 110 ? 10.956 -11.017 0.267 1.00 72.88 110 LYS A O 1
ATOM 834 N N . ALA A 1 111 ? 9.838 -9.140 -0.266 1.00 73.00 111 ALA A N 1
ATOM 835 C CA . ALA A 1 111 ? 10.512 -8.266 0.677 1.00 73.00 111 ALA A CA 1
ATOM 836 C C . ALA A 1 111 ? 9.530 -7.191 1.139 1.00 73.00 111 ALA A C 1
ATOM 838 O O . ALA A 1 111 ? 8.928 -6.466 0.340 1.00 73.00 111 ALA A O 1
ATOM 839 N N . SER A 1 112 ? 9.338 -7.117 2.447 1.00 72.81 112 SER A N 1
ATOM 840 C CA . SER A 1 112 ? 8.477 -6.131 3.080 1.00 72.81 112 SER A CA 1
ATOM 841 C C . SER A 1 112 ? 9.136 -5.615 4.335 1.00 72.81 112 SER A C 1
ATOM 843 O O . SER A 1 112 ? 9.700 -6.394 5.102 1.00 72.81 112 SER A O 1
ATOM 845 N N . VAL A 1 113 ? 9.004 -4.318 4.564 1.00 71.69 113 VAL A N 1
ATOM 846 C CA . VAL A 1 113 ? 9.478 -3.676 5.777 1.00 71.69 113 VAL A CA 1
ATOM 847 C C . VAL A 1 113 ? 8.357 -2.827 6.350 1.00 71.69 113 VAL A C 1
ATOM 849 O O . VAL A 1 113 ? 7.842 -1.924 5.691 1.00 71.69 113 VAL A O 1
ATOM 852 N N . THR A 1 114 ? 7.979 -3.10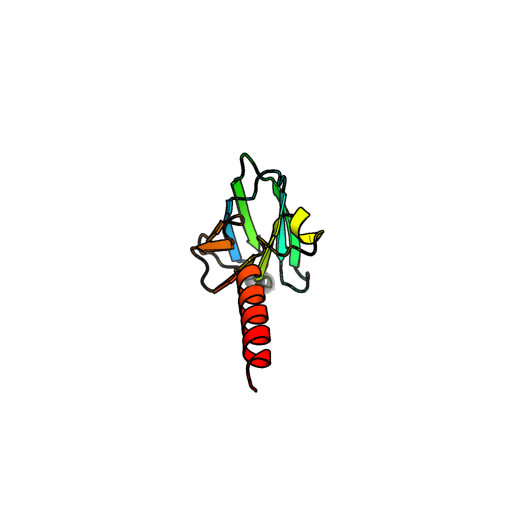4 7.592 1.00 69.50 114 THR A N 1
ATOM 853 C CA . THR A 1 114 ? 7.036 -2.265 8.332 1.00 69.50 114 THR A CA 1
ATOM 854 C C . THR A 1 114 ? 7.827 -1.214 9.102 1.00 69.50 114 THR A C 1
ATOM 856 O O . THR A 1 114 ? 8.730 -1.541 9.871 1.00 69.50 114 THR A O 1
ATOM 859 N N . ILE A 1 115 ? 7.494 0.066 8.930 1.00 63.34 115 ILE A N 1
ATOM 860 C CA . ILE A 1 115 ? 8.260 1.170 9.537 1.00 63.34 115 ILE A CA 1
ATOM 861 C C . ILE A 1 115 ? 8.147 1.172 11.056 1.00 63.34 115 ILE A C 1
ATOM 863 O O . ILE A 1 115 ? 9.088 1.579 11.731 1.00 63.34 115 ILE A O 1
ATOM 867 N N . SER A 1 116 ? 7.047 0.666 11.619 1.00 58.34 116 SER A N 1
ATOM 868 C CA . SER A 1 116 ? 6.968 0.447 13.064 1.00 58.34 116 SER A CA 1
ATOM 869 C C . SER A 1 116 ? 8.048 -0.517 13.552 1.00 58.34 116 SER A C 1
ATOM 871 O O . SER A 1 116 ? 8.599 -0.285 14.621 1.00 58.34 116 SER A O 1
ATOM 873 N N . THR A 1 117 ? 8.389 -1.544 12.770 1.00 58.75 117 THR A N 1
ATOM 874 C CA . THR A 1 117 ? 9.453 -2.501 13.096 1.00 58.75 117 THR A CA 1
ATOM 875 C C . THR A 1 117 ? 10.822 -1.845 12.993 1.00 58.75 117 THR A C 1
ATOM 877 O O . THR A 1 117 ? 11.555 -1.889 13.971 1.00 58.75 117 THR A O 1
ATOM 880 N N . ILE A 1 118 ? 11.122 -1.122 11.903 1.00 59.38 118 ILE A N 1
ATOM 881 C CA . ILE A 1 118 ? 12.386 -0.361 11.793 1.00 59.38 118 ILE A CA 1
ATOM 882 C C . ILE A 1 118 ? 12.525 0.617 12.958 1.00 59.38 118 ILE A C 1
ATOM 884 O O . ILE A 1 118 ? 13.574 0.701 13.581 1.00 59.38 118 ILE A O 1
ATOM 888 N N . PHE A 1 119 ? 11.470 1.372 13.270 1.00 53.34 119 PHE A N 1
ATOM 889 C CA . PHE A 1 119 ? 11.515 2.339 14.358 1.00 53.34 119 PHE A CA 1
ATOM 890 C C . PHE A 1 119 ? 11.701 1.650 15.713 1.00 53.34 119 PHE A C 1
ATOM 892 O O . PHE A 1 119 ? 12.473 2.138 16.531 1.00 53.34 119 PHE A O 1
ATOM 899 N N . GLN A 1 120 ? 11.049 0.511 15.962 1.00 57.41 120 GLN A N 1
ATOM 900 C CA . GLN A 1 120 ? 11.268 -0.253 17.190 1.00 57.41 120 GLN A CA 1
ATOM 901 C C . GLN A 1 120 ? 12.667 -0.861 17.272 1.00 57.41 120 GLN A C 1
ATOM 903 O O . GLN A 1 120 ? 13.268 -0.801 18.341 1.00 57.41 120 GLN A O 1
ATOM 908 N N . GLU A 1 121 ? 13.208 -1.396 16.182 1.00 60.75 121 GLU A N 1
ATOM 909 C CA . GLU A 1 121 ? 14.581 -1.901 16.115 1.00 60.75 121 GLU A CA 1
ATOM 910 C C . GLU A 1 121 ? 15.587 -0.772 16.330 1.00 60.75 121 GLU A C 1
ATOM 912 O O . GLU A 1 121 ? 16.478 -0.901 17.160 1.00 60.75 121 GLU A O 1
ATOM 917 N N . MET A 1 122 ? 15.390 0.378 15.686 1.00 56.19 122 MET A N 1
ATOM 918 C CA . MET A 1 122 ? 16.229 1.564 15.854 1.00 56.19 122 MET A CA 1
ATOM 919 C C . MET A 1 122 ? 16.157 2.104 17.288 1.00 56.19 122 MET A C 1
ATOM 921 O O . MET A 1 122 ? 17.184 2.402 17.887 1.00 56.19 122 MET A O 1
ATOM 925 N N . MET A 1 123 ? 14.963 2.182 17.888 1.00 55.50 123 MET A N 1
ATOM 926 C CA . MET A 1 123 ? 14.794 2.566 19.296 1.00 55.50 123 MET A CA 1
ATOM 927 C C . MET A 1 123 ? 15.411 1.543 20.253 1.00 55.50 123 MET A C 1
ATOM 929 O O . MET A 1 123 ? 15.959 1.927 21.284 1.00 55.50 123 MET A O 1
ATOM 933 N N . SER A 1 124 ? 15.329 0.253 19.932 1.00 59.03 124 SER A N 1
ATOM 934 C CA . SER A 1 124 ? 15.938 -0.819 20.723 1.00 59.03 124 SER A CA 1
ATOM 935 C C . SER A 1 124 ? 17.463 -0.779 20.623 1.00 59.03 124 SER A C 1
ATOM 937 O O . SER A 1 124 ? 18.123 -0.886 21.650 1.00 59.03 124 SER A O 1
ATOM 939 N N . ALA A 1 125 ? 18.013 -0.518 19.435 1.00 60.91 125 ALA A N 1
ATOM 940 C CA . ALA A 1 125 ? 19.441 -0.331 19.189 1.00 60.91 125 ALA A CA 1
ATOM 941 C C . ALA A 1 125 ? 19.987 0.939 19.866 1.00 60.91 125 ALA A C 1
ATOM 943 O O . ALA A 1 125 ? 21.050 0.919 20.478 1.00 60.91 125 ALA A O 1
ATOM 944 N N . MET A 1 126 ? 19.235 2.045 19.842 1.00 56.56 126 MET A N 1
ATOM 945 C CA . MET A 1 126 ? 19.595 3.256 20.592 1.00 56.56 126 MET A CA 1
ATOM 946 C C . MET A 1 126 ? 19.567 3.012 22.106 1.00 56.56 126 MET A C 1
ATOM 948 O O . MET A 1 126 ? 20.437 3.488 22.830 1.00 56.56 126 MET A O 1
ATOM 952 N N . LYS A 1 127 ? 18.602 2.226 22.603 1.00 58.59 127 LYS A N 1
ATOM 953 C CA . LYS A 1 127 ? 18.549 1.827 24.017 1.00 58.59 127 LYS A CA 1
ATOM 954 C C . LYS A 1 127 ? 19.647 0.839 24.410 1.00 58.59 127 LYS A C 1
ATOM 956 O O . LYS A 1 127 ? 20.068 0.882 25.561 1.00 58.59 127 LYS A O 1
ATOM 961 N N . SER A 1 128 ? 20.088 -0.046 23.514 1.00 61.31 128 SER A N 1
ATOM 962 C CA . SER A 1 128 ? 21.187 -0.980 23.789 1.00 61.31 128 SER A CA 1
ATOM 963 C C . SER A 1 128 ? 22.546 -0.288 23.759 1.00 61.31 128 SER A C 1
ATOM 965 O O . SER A 1 128 ? 23.374 -0.578 24.612 1.00 61.31 128 SER A O 1
ATOM 967 N N . ASN A 1 129 ? 22.753 0.672 22.851 1.00 55.66 129 ASN A N 1
ATOM 968 C CA . ASN A 1 129 ? 23.995 1.452 22.785 1.00 55.66 129 ASN A CA 1
ATOM 969 C C . ASN A 1 129 ? 24.152 2.436 23.953 1.00 55.66 129 ASN A C 1
ATOM 971 O O . ASN A 1 129 ? 25.272 2.754 24.331 1.00 55.66 129 ASN A O 1
ATOM 975 N N . ASN A 1 130 ? 23.050 2.870 24.571 1.00 52.62 130 ASN A N 1
ATOM 976 C CA . ASN A 1 130 ? 23.076 3.656 25.812 1.00 52.62 130 ASN A CA 1
ATOM 977 C C . ASN A 1 130 ? 23.195 2.784 27.079 1.00 52.62 130 ASN A C 1
ATOM 979 O O . ASN A 1 130 ? 22.995 3.282 28.184 1.00 52.62 130 ASN A O 1
ATOM 983 N N . ARG A 1 131 ? 23.440 1.475 26.929 1.00 51.00 131 ARG A N 1
ATOM 984 C CA . ARG A 1 131 ? 23.560 0.502 28.028 1.00 51.00 131 ARG A CA 1
ATOM 985 C C . ARG A 1 131 ? 24.935 -0.163 28.117 1.00 51.00 131 ARG A C 1
ATOM 987 O O . ARG A 1 131 ? 25.073 -1.168 28.810 1.00 51.00 131 ARG A O 1
ATOM 994 N N . THR A 1 132 ? 25.925 0.399 27.437 1.00 49.41 132 THR A N 1
ATOM 995 C CA . THR A 1 132 ? 27.343 0.109 27.657 1.00 49.41 132 THR A CA 1
ATOM 996 C C . THR A 1 132 ? 27.928 1.213 28.532 1.00 49.41 132 THR A C 1
ATOM 998 O O . THR A 1 132 ? 28.059 2.340 28.061 1.00 49.41 132 THR A O 1
ATOM 1001 N N . ASP A 1 133 ? 28.216 0.810 29.773 1.00 44.97 133 ASP A N 1
ATOM 1002 C CA . ASP A 1 133 ? 28.948 1.460 30.875 1.00 44.97 133 ASP A CA 1
ATOM 1003 C C . ASP A 1 133 ? 28.368 2.738 31.511 1.00 44.97 133 ASP A C 1
ATOM 1005 O O . ASP A 1 133 ? 28.432 3.837 30.918 1.00 44.97 133 ASP A O 1
#

Sequence (133 aa):
MKKQLLIMLLALAGIAAQAQTKVNIRGNAPKGIKSVFIIKNMDGSGGSDSVKVKRGKWKYEKTLPADVHTLYIAPFESLKQDNKKGVVTIMADSIPTEIDLIEGTVKGSKASVTISTIFQEMMSAMKSNNRTD

Radius of gyration: 20.01 Å; chains: 1; bounding box: 45×27×81 Å

Secondary structure (DSSP, 8-state):
-HHHHHHHHHHHHGGG----EEEEEEEE--TT--EEEEEESTTSTT-EEEEE-BTTEEEEEEEEPTT--EEEEEEGGGGTSS--TT-EEEE--SS-EEEETTTTEEES-SSEEEHHHHHHHHHHHHHHHTT--

pLDDT: mean 75.84, std 16.82, range [43.0, 97.12]